Protein AF-A0A1P8KJ58-F1 (afdb_monomer)

Solvent-accessible surface area (backbone atoms only — not comparable to full-atom values): 5082 Å² total; per-residue (Å²): 107,75,67,54,55,50,50,49,55,51,49,54,51,52,54,50,54,52,50,53,53,47,53,55,50,51,40,59,72,67,71,79,59,68,75,64,60,60,53,50,53,51,53,50,51,53,53,51,50,54,54,50,50,56,52,50,54,50,50,54,54,47,53,52,52,50,51,35,61,77,70,64,54,81,47,77,66,54,50,53,52,50,55,53,55,60,73,74,104

Sequence (89 aa):
MLTELMNTVIGAKIAAEEKMKTDLKALKKDGKMKKCDFKKHIKEIEKKGKKEHKELKKHVRSMMKEIINELGLATKKDLKRLEQELKKK

Secondary structure (DSSP, 8-state):
-HHHHHHHHHHHHHHHHHHHHHHHHHHHHSS---HHHHHHHHHHHHHHHHHHHHHHHHHHHHHHHHHHHHTTPPPHHHHHHHHHHHHT-

pLDDT: mean 78.34, std 9.65, range [54.94, 93.12]

Structure (mmCIF, N/CA/C/O backbone):
data_AF-A0A1P8KJ58-F1
#
_entry.id   AF-A0A1P8KJ58-F1
#
loop_
_atom_site.group_PDB
_atom_site.id
_atom_site.type_symbol
_atom_site.label_atom_id
_atom_site.label_alt_id
_atom_site.label_comp_id
_atom_site.label_asym_id
_atom_site.label_entity_id
_atom_site.label_seq_id
_atom_site.pdbx_PDB_ins_code
_atom_site.Cartn_x
_atom_site.Cartn_y
_atom_site.Cartn_z
_atom_site.occupancy
_atom_site.B_iso_or_equiv
_atom_site.auth_seq_id
_atom_site.auth_comp_id
_atom_site.auth_asym_id
_atom_site.auth_atom_id
_atom_site.pdbx_PDB_model_num
ATOM 1 N N . MET A 1 1 ? 11.566 -7.934 8.416 1.00 68.56 1 MET A N 1
ATOM 2 C CA . MET A 1 1 ? 10.471 -8.256 7.475 1.00 68.56 1 MET A CA 1
ATOM 3 C C . MET A 1 1 ? 9.843 -7.030 6.801 1.00 68.56 1 MET A C 1
ATOM 5 O O . MET A 1 1 ? 10.165 -6.794 5.646 1.00 68.56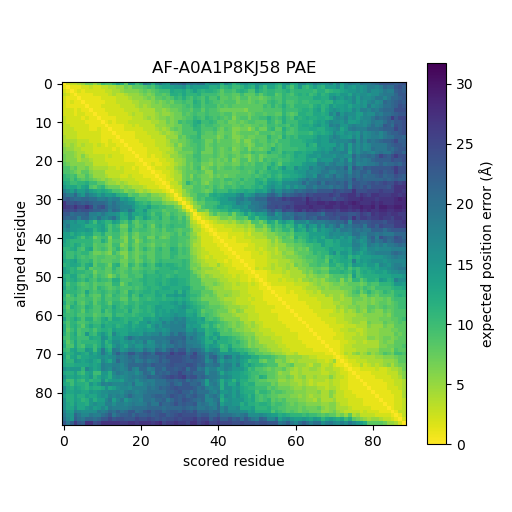 1 MET A O 1
ATOM 9 N N . LEU A 1 2 ? 8.997 -6.209 7.452 1.00 68.38 2 LEU A N 1
ATOM 10 C CA . LEU A 1 2 ? 8.337 -5.069 6.764 1.00 68.38 2 LEU A CA 1
ATOM 11 C C . LEU A 1 2 ? 9.343 -4.031 6.219 1.00 68.38 2 LEU A C 1
ATOM 13 O O . LEU A 1 2 ? 9.212 -3.558 5.093 1.00 68.38 2 LEU A O 1
ATOM 17 N N . THR A 1 3 ? 10.378 -3.726 7.004 1.00 62.19 3 THR A N 1
ATOM 18 C CA . THR A 1 3 ? 11.464 -2.807 6.629 1.00 62.19 3 THR A CA 1
ATOM 19 C C . THR A 1 3 ? 12.284 -3.327 5.448 1.00 62.19 3 THR A C 1
ATOM 21 O O . THR A 1 3 ? 12.630 -2.562 4.555 1.00 62.19 3 THR A O 1
ATOM 24 N N . GLU A 1 4 ? 12.553 -4.633 5.398 1.00 74.19 4 GLU A N 1
ATOM 25 C CA . GLU A 1 4 ? 13.264 -5.264 4.276 1.00 74.19 4 GLU A CA 1
ATOM 26 C C . GLU A 1 4 ? 12.432 -5.181 2.999 1.00 74.19 4 GLU A C 1
ATOM 28 O O . GLU A 1 4 ? 12.949 -4.790 1.960 1.00 74.19 4 GLU A O 1
ATOM 33 N N . LEU A 1 5 ? 11.123 -5.433 3.096 1.00 72.81 5 LEU A N 1
ATOM 34 C CA . LEU A 1 5 ? 10.203 -5.327 1.967 1.00 72.81 5 LEU A CA 1
ATOM 35 C C . LEU A 1 5 ? 10.131 -3.887 1.428 1.00 72.81 5 LEU A C 1
ATOM 37 O O . LEU A 1 5 ? 10.147 -3.681 0.214 1.00 72.81 5 LEU A O 1
ATOM 41 N N . MET A 1 6 ? 10.137 -2.879 2.308 1.00 69.31 6 MET A N 1
ATOM 42 C CA . MET A 1 6 ? 10.250 -1.473 1.897 1.00 69.31 6 MET A CA 1
ATOM 43 C C . MET A 1 6 ? 11.580 -1.181 1.191 1.00 69.31 6 MET A C 1
ATOM 45 O O . MET A 1 6 ? 11.579 -0.555 0.129 1.00 69.31 6 MET A O 1
ATOM 49 N N . ASN A 1 7 ? 12.699 -1.668 1.731 1.00 79.12 7 ASN A N 1
ATOM 50 C CA . ASN A 1 7 ? 14.021 -1.481 1.133 1.00 79.12 7 ASN A CA 1
ATOM 51 C C . ASN A 1 7 ? 14.131 -2.158 -0.243 1.00 79.12 7 ASN A C 1
ATOM 53 O O . ASN A 1 7 ? 14.669 -1.560 -1.173 1.00 79.12 7 ASN A O 1
ATOM 57 N N . THR A 1 8 ? 13.557 -3.352 -0.415 1.00 85.81 8 THR A N 1
ATOM 58 C CA . THR A 1 8 ? 13.495 -4.048 -1.708 1.00 85.81 8 THR A CA 1
ATOM 59 C C . THR A 1 8 ? 12.675 -3.269 -2.733 1.00 85.81 8 THR A C 1
ATOM 61 O O . THR A 1 8 ? 13.116 -3.118 -3.870 1.00 85.81 8 THR A O 1
ATOM 64 N N . VAL A 1 9 ? 11.516 -2.723 -2.348 1.00 80.44 9 VAL A N 1
ATOM 65 C CA . VAL A 1 9 ? 10.694 -1.894 -3.249 1.00 80.44 9 VAL A CA 1
ATOM 66 C C . VAL A 1 9 ? 11.448 -0.632 -3.682 1.00 80.44 9 VAL A C 1
ATOM 68 O O . VAL A 1 9 ? 11.413 -0.266 -4.859 1.00 80.44 9 VAL A O 1
ATOM 71 N N . ILE A 1 10 ? 12.161 0.020 -2.758 1.00 80.62 10 ILE A N 1
ATOM 72 C CA . ILE A 1 10 ? 12.977 1.206 -3.058 1.00 80.62 10 ILE A CA 1
ATOM 73 C C . ILE A 1 10 ? 14.132 0.842 -4.002 1.00 80.62 10 ILE A C 1
ATOM 75 O O . ILE A 1 10 ? 14.314 1.506 -5.022 1.00 80.62 10 ILE A O 1
ATOM 79 N N . GLY A 1 11 ? 14.867 -0.236 -3.714 1.00 81.44 11 GLY A N 1
ATOM 80 C CA . GLY A 1 11 ? 15.975 -0.705 -4.549 1.00 81.44 11 GLY A CA 1
ATOM 81 C C . GLY A 1 11 ? 15.531 -1.108 -5.957 1.00 81.44 11 GLY A C 1
ATOM 82 O O . GLY A 1 11 ? 16.136 -0.686 -6.941 1.00 81.44 11 GLY A O 1
ATOM 83 N N . ALA A 1 12 ? 14.420 -1.841 -6.075 1.00 84.50 12 ALA A N 1
ATOM 84 C CA . ALA A 1 12 ? 13.851 -2.236 -7.363 1.00 84.50 12 ALA A CA 1
ATOM 85 C C . ALA A 1 12 ? 13.449 -1.022 -8.216 1.00 84.50 12 ALA A C 1
ATOM 87 O O . ALA A 1 12 ? 13.674 -1.010 -9.428 1.00 84.50 12 ALA A O 1
ATOM 88 N N . LYS A 1 13 ? 12.903 0.027 -7.587 1.00 82.75 13 LYS A N 1
ATOM 89 C CA . LYS A 1 13 ? 12.580 1.280 -8.276 1.00 82.75 13 LYS A CA 1
ATOM 90 C C . LYS A 1 13 ? 13.837 1.972 -8.812 1.00 82.75 13 LYS A C 1
ATOM 92 O O . LYS A 1 13 ? 13.844 2.382 -9.970 1.00 82.75 13 LYS A O 1
ATOM 97 N N . ILE A 1 14 ? 14.885 2.091 -7.994 1.00 78.62 14 ILE A N 1
ATOM 98 C CA . ILE A 1 14 ? 16.148 2.735 -8.395 1.00 78.62 14 ILE A CA 1
ATOM 99 C C . ILE A 1 14 ? 16.778 1.979 -9.573 1.00 78.62 14 ILE A C 1
ATOM 101 O O . ILE A 1 14 ? 17.093 2.592 -10.592 1.00 78.62 14 ILE A O 1
ATOM 105 N N . ALA A 1 15 ? 16.859 0.649 -9.490 1.00 81.69 15 ALA A N 1
ATOM 106 C CA . ALA A 1 15 ? 17.400 -0.186 -10.563 1.00 81.69 15 ALA A CA 1
ATOM 107 C C . ALA A 1 15 ? 16.606 -0.048 -11.878 1.00 81.69 15 ALA A C 1
ATOM 109 O O . ALA A 1 15 ? 17.186 0.014 -12.966 1.00 81.69 15 ALA A O 1
ATOM 110 N N . ALA A 1 16 ? 15.274 0.047 -11.798 1.00 79.81 16 ALA A N 1
ATOM 111 C CA . ALA A 1 16 ? 14.431 0.279 -12.968 1.00 79.81 16 ALA A CA 1
ATOM 112 C C . ALA A 1 16 ? 14.701 1.651 -13.617 1.00 79.81 16 ALA A C 1
ATOM 114 O O . ALA A 1 16 ? 14.817 1.740 -14.843 1.00 79.81 16 ALA A O 1
ATOM 115 N N . GLU A 1 17 ? 14.851 2.713 -12.817 1.00 78.12 17 GLU A N 1
ATOM 116 C CA . GLU A 1 17 ? 15.185 4.055 -13.316 1.00 78.12 17 GLU A CA 1
ATOM 117 C C . GLU A 1 17 ? 16.571 4.104 -13.980 1.00 78.12 17 GLU A C 1
ATOM 119 O O . GLU A 1 17 ? 16.740 4.750 -15.020 1.00 78.12 17 GLU A O 1
ATOM 124 N N . GLU A 1 18 ? 17.564 3.420 -13.410 1.00 79.31 18 GLU A N 1
ATOM 125 C CA . GLU A 1 18 ? 18.918 3.334 -13.969 1.00 79.31 18 GLU A CA 1
ATOM 126 C C . GLU A 1 18 ? 18.942 2.602 -15.310 1.00 79.31 18 GLU A C 1
ATOM 128 O O . GLU A 1 18 ? 19.537 3.100 -16.275 1.00 79.31 18 GLU A O 1
ATOM 133 N N . LYS A 1 19 ? 18.235 1.471 -15.410 1.00 80.50 19 LYS A N 1
ATOM 134 C CA . LYS A 1 19 ? 18.117 0.715 -16.661 1.00 80.50 19 LYS A CA 1
ATOM 135 C C . LYS A 1 19 ? 17.429 1.543 -17.744 1.00 80.50 19 LYS A C 1
ATOM 137 O O . LYS A 1 19 ? 17.970 1.691 -18.836 1.00 80.50 19 LYS A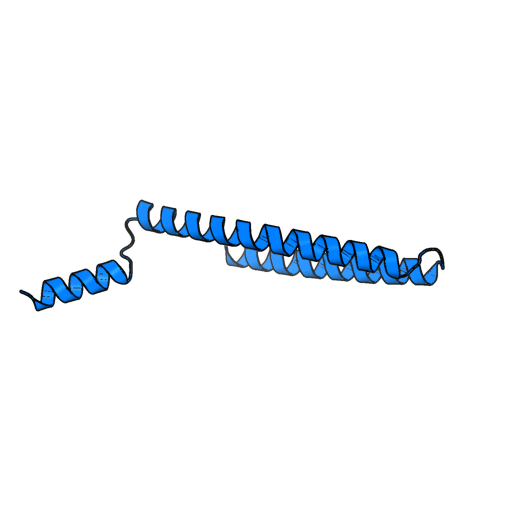 O 1
ATOM 142 N N . MET A 1 20 ? 16.331 2.225 -17.408 1.00 78.50 20 MET A N 1
ATOM 143 C CA . MET A 1 20 ? 15.646 3.135 -18.334 1.00 78.50 20 MET A CA 1
ATOM 144 C C . MET A 1 20 ? 16.541 4.283 -18.824 1.00 78.50 20 MET A C 1
ATOM 146 O O . MET A 1 20 ? 16.515 4.625 -20.008 1.00 78.50 20 MET A O 1
ATOM 150 N N . LYS A 1 21 ? 17.342 4.896 -17.940 1.00 75.00 21 LYS A N 1
ATOM 151 C CA . LYS A 1 21 ? 18.302 5.947 -18.329 1.00 75.00 21 LYS A CA 1
ATOM 152 C C . LYS A 1 21 ? 19.405 5.401 -19.235 1.00 75.00 21 LYS A C 1
ATOM 154 O O . LYS A 1 21 ? 19.830 6.110 -20.149 1.00 75.00 21 LYS A O 1
ATOM 159 N N . THR A 1 22 ? 19.864 4.182 -18.977 1.00 79.75 22 THR A N 1
ATOM 160 C CA . THR A 1 22 ? 20.921 3.515 -19.747 1.00 79.75 22 THR A CA 1
ATOM 161 C C . THR A 1 22 ? 20.434 3.163 -21.146 1.00 79.75 22 THR A C 1
ATOM 163 O O . THR A 1 22 ? 21.059 3.578 -22.122 1.00 79.75 22 THR A O 1
ATOM 166 N N . ASP A 1 23 ? 19.258 2.548 -21.255 1.00 73.81 23 ASP A N 1
ATOM 167 C CA . ASP A 1 23 ? 18.625 2.206 -22.531 1.00 73.81 23 ASP A CA 1
ATOM 168 C C . ASP A 1 23 ? 18.347 3.471 -23.362 1.00 73.81 23 ASP A C 1
ATOM 170 O O . ASP A 1 23 ? 18.649 3.530 -24.553 1.00 73.81 23 ASP A O 1
ATOM 174 N N . LEU A 1 24 ? 17.886 4.557 -22.726 1.00 71.69 24 LEU A N 1
ATOM 175 C CA . LEU A 1 24 ? 17.718 5.860 -23.382 1.00 71.69 24 LEU A CA 1
ATOM 176 C C . LEU A 1 24 ? 19.032 6.469 -23.887 1.00 71.69 24 LEU A C 1
ATOM 178 O O . LEU A 1 24 ? 19.024 7.181 -24.895 1.00 71.69 24 LEU A O 1
ATOM 182 N N . LYS A 1 25 ? 20.146 6.275 -23.174 1.00 73.44 25 LYS A N 1
ATOM 183 C CA . LYS A 1 25 ? 21.468 6.748 -23.613 1.00 73.44 25 LYS A CA 1
ATOM 184 C C . LYS A 1 25 ? 21.987 5.905 -24.778 1.00 73.44 25 LYS A C 1
ATOM 186 O O . LYS A 1 25 ? 22.459 6.495 -25.747 1.00 73.44 25 LYS A O 1
ATOM 191 N N . ALA A 1 26 ? 21.844 4.581 -24.717 1.00 74.00 26 ALA A N 1
ATOM 192 C CA . ALA A 1 26 ? 22.223 3.664 -25.793 1.00 74.00 26 ALA A CA 1
ATOM 193 C C . ALA A 1 26 ? 21.447 3.965 -27.087 1.00 74.00 26 ALA A C 1
ATOM 195 O O . ALA A 1 26 ? 22.045 4.214 -28.130 1.00 74.00 26 ALA A O 1
ATOM 196 N N . LEU A 1 27 ? 20.122 4.113 -26.993 1.00 68.94 27 LEU A N 1
ATOM 197 C CA . LEU A 1 27 ? 19.254 4.427 -28.134 1.00 68.94 27 LEU A CA 1
ATOM 198 C C . LEU A 1 27 ? 19.523 5.809 -28.755 1.00 68.94 27 LEU A C 1
ATOM 200 O O . LEU A 1 27 ? 19.331 5.992 -29.957 1.00 68.94 27 LEU A O 1
ATOM 204 N N . LYS A 1 28 ? 19.973 6.793 -27.960 1.00 64.06 28 LYS A N 1
ATOM 205 C CA . LYS A 1 28 ? 20.434 8.093 -28.485 1.00 64.06 28 LYS A CA 1
ATOM 206 C C . LYS A 1 28 ? 21.776 7.985 -29.208 1.00 64.06 28 LYS A C 1
ATOM 208 O O . LYS A 1 28 ? 21.991 8.747 -30.145 1.00 64.06 28 LYS A O 1
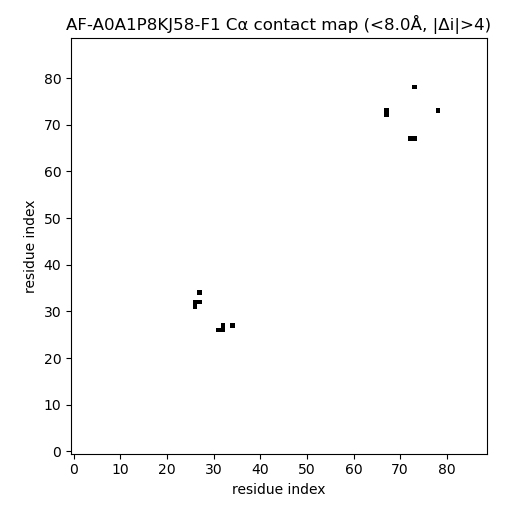ATOM 213 N N . LYS A 1 29 ? 22.666 7.101 -28.751 1.00 66.56 29 LYS A N 1
ATOM 214 C CA . LYS A 1 29 ? 24.009 6.912 -29.313 1.00 66.56 29 LYS A CA 1
ATOM 215 C C . LYS A 1 29 ? 23.959 6.177 -30.655 1.00 66.56 29 LYS A C 1
ATOM 217 O O . LYS A 1 29 ? 24.681 6.558 -31.566 1.00 66.56 29 LYS A O 1
ATOM 222 N N . ASP A 1 30 ? 23.035 5.229 -30.799 1.00 63.72 30 ASP A N 1
ATOM 223 C CA . ASP A 1 30 ? 22.862 4.440 -32.027 1.00 63.72 30 ASP A CA 1
ATOM 224 C C . ASP A 1 30 ? 22.004 5.131 -33.103 1.00 63.72 30 ASP A C 1
ATOM 226 O O . ASP A 1 30 ? 21.790 4.572 -34.175 1.00 63.72 30 ASP A O 1
ATOM 230 N N . GLY A 1 31 ? 21.463 6.328 -32.842 1.00 61.25 31 GLY A N 1
ATOM 231 C CA . GLY A 1 31 ? 20.646 7.090 -33.802 1.00 61.25 31 GLY A CA 1
ATOM 232 C C . GLY A 1 31 ? 19.306 6.440 -34.196 1.00 61.25 31 GLY A C 1
ATOM 233 O O . GLY A 1 31 ? 18.550 7.021 -34.972 1.00 61.25 31 GLY A O 1
ATOM 234 N N . LYS A 1 32 ? 18.979 5.257 -33.653 1.00 58.62 32 LYS A N 1
ATOM 235 C CA . LYS A 1 32 ? 17.895 4.376 -34.125 1.00 58.62 32 LYS A CA 1
ATOM 236 C C . LYS A 1 32 ? 16.508 4.601 -33.499 1.00 58.62 32 LYS A C 1
ATOM 238 O O . LYS A 1 32 ? 15.583 3.883 -33.865 1.00 58.62 32 LYS A O 1
ATOM 243 N N . MET A 1 33 ? 16.284 5.594 -32.623 1.00 54.94 33 MET A N 1
ATOM 244 C CA . MET A 1 33 ? 14.923 5.901 -32.123 1.00 54.94 33 MET A CA 1
ATOM 245 C C . MET A 1 33 ? 14.625 7.386 -31.850 1.00 54.94 33 MET A C 1
ATOM 247 O O . MET A 1 33 ? 15.425 8.133 -31.284 1.00 54.94 33 MET A O 1
ATOM 251 N N . LYS A 1 34 ? 13.385 7.794 -32.167 1.00 58.16 34 LYS A N 1
ATOM 252 C CA . LYS A 1 34 ? 12.798 9.103 -31.832 1.00 58.16 34 LYS A CA 1
ATOM 253 C C . LYS A 1 34 ? 12.456 9.141 -30.334 1.00 58.16 34 LYS A C 1
ATOM 255 O O . LYS A 1 34 ? 11.608 8.386 -29.871 1.00 58.16 34 LYS A O 1
ATOM 260 N N . LYS A 1 35 ? 13.035 10.083 -29.571 1.00 59.47 35 LYS A N 1
ATOM 261 C CA . LYS A 1 35 ? 12.784 10.318 -28.120 1.00 59.47 35 LYS A CA 1
ATOM 262 C C . LYS A 1 35 ? 11.292 10.391 -27.710 1.00 59.47 35 LYS A C 1
ATOM 264 O O . LYS A 1 35 ? 10.985 10.323 -26.520 1.00 59.47 35 LYS A O 1
ATOM 269 N N . CYS A 1 36 ? 10.383 10.587 -28.665 1.00 59.28 36 CYS A N 1
ATOM 270 C CA . CYS A 1 36 ? 8.943 10.704 -28.449 1.00 59.28 36 CYS A CA 1
ATOM 271 C C . CYS A 1 36 ? 8.256 9.390 -28.049 1.00 59.28 36 CYS A C 1
ATOM 273 O O . CYS A 1 36 ? 7.396 9.434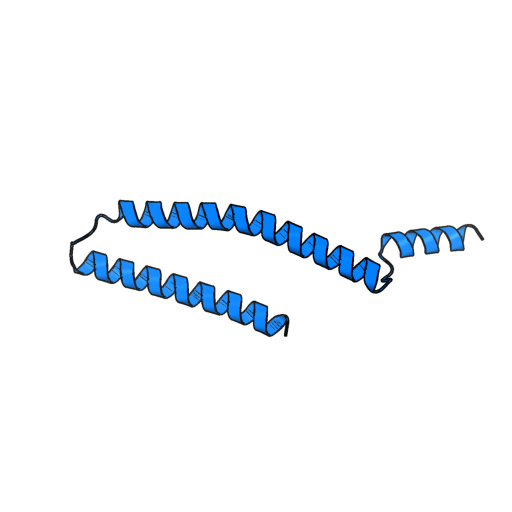 -27.169 1.00 59.28 36 CYS A O 1
ATOM 275 N N . ASP A 1 37 ? 8.630 8.243 -28.623 1.00 65.25 37 ASP A N 1
ATOM 276 C CA . ASP A 1 37 ? 7.912 6.982 -28.363 1.00 65.25 37 ASP A CA 1
ATOM 277 C C . ASP A 1 37 ? 8.235 6.413 -26.981 1.00 65.25 37 ASP A C 1
ATOM 279 O O . ASP A 1 37 ? 7.337 6.008 -26.243 1.00 65.25 37 ASP A O 1
ATOM 283 N N . PHE A 1 38 ? 9.494 6.527 -26.552 1.00 66.06 38 PHE A N 1
ATOM 284 C CA . PHE A 1 38 ? 9.900 6.132 -25.204 1.00 66.06 38 PHE A CA 1
ATOM 285 C C . PHE A 1 38 ? 9.226 6.996 -24.124 1.00 66.06 38 PHE A C 1
ATOM 287 O O . PHE A 1 38 ? 8.741 6.484 -23.119 1.00 66.06 38 PHE A O 1
ATOM 294 N N . LYS A 1 39 ? 9.106 8.316 -24.346 1.00 65.44 39 LYS A N 1
ATOM 295 C CA . LYS A 1 39 ? 8.374 9.212 -23.430 1.00 65.44 39 LYS A CA 1
ATOM 296 C C . LYS A 1 39 ? 6.889 8.857 -23.321 1.00 65.44 39 LYS A C 1
ATOM 298 O O . LYS A 1 39 ? 6.324 8.992 -22.237 1.00 65.44 39 LYS A O 1
ATOM 303 N N . LYS A 1 40 ? 6.251 8.433 -24.418 1.00 73.50 40 LYS A N 1
ATOM 304 C CA . LYS A 1 40 ? 4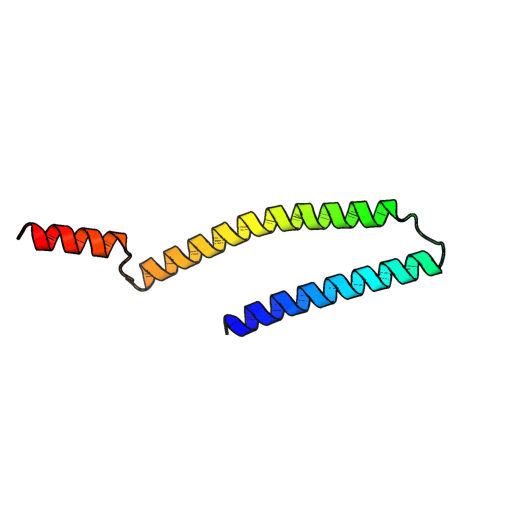.858 7.960 -24.391 1.00 73.50 40 LYS A CA 1
ATOM 305 C C . LYS A 1 40 ? 4.733 6.663 -23.591 1.00 73.50 40 LYS A C 1
ATOM 307 O O . LYS A 1 40 ? 3.883 6.606 -22.710 1.00 73.50 40 LYS A O 1
ATOM 312 N N . HIS A 1 41 ? 5.629 5.700 -23.806 1.00 67.50 41 HIS A N 1
ATOM 313 C CA . HIS A 1 41 ? 5.655 4.441 -23.054 1.00 67.50 41 HIS A CA 1
ATOM 314 C C . HIS A 1 41 ? 5.835 4.659 -21.543 1.00 67.50 41 HIS A C 1
ATOM 316 O O . HIS A 1 41 ? 5.103 4.087 -20.740 1.00 67.50 41 HIS A O 1
ATOM 322 N N . ILE A 1 42 ? 6.741 5.558 -21.138 1.00 72.38 42 ILE A N 1
ATOM 323 C CA . ILE A 1 42 ? 6.929 5.921 -19.723 1.00 72.38 42 ILE A CA 1
ATOM 324 C C . ILE A 1 42 ? 5.660 6.543 -19.134 1.00 72.38 42 ILE A C 1
ATOM 326 O O . ILE A 1 42 ? 5.236 6.154 -18.049 1.00 72.38 42 ILE A O 1
ATOM 330 N N . LYS A 1 43 ? 5.010 7.467 -19.855 1.00 74.62 43 LYS A N 1
ATOM 331 C CA . LYS A 1 43 ? 3.742 8.058 -19.400 1.00 74.62 43 LYS A CA 1
ATOM 332 C C . LYS A 1 43 ? 2.639 7.013 -19.236 1.00 74.62 43 LYS A C 1
ATOM 334 O O . LYS A 1 43 ? 1.827 7.129 -18.319 1.00 74.62 43 LYS A O 1
ATOM 339 N N . GLU A 1 44 ? 2.583 6.004 -20.102 1.00 78.00 44 GLU A N 1
ATOM 340 C CA . GLU A 1 44 ? 1.625 4.904 -19.963 1.00 78.00 44 GLU A CA 1
ATOM 341 C C . GLU A 1 44 ? 1.926 4.022 -18.748 1.00 78.00 44 GLU A C 1
ATOM 343 O O . GLU A 1 44 ? 1.000 3.680 -18.009 1.00 78.00 44 GLU A O 1
ATOM 348 N N . ILE A 1 45 ? 3.203 3.723 -18.488 1.00 77.19 45 ILE A N 1
ATOM 349 C CA . ILE A 1 45 ? 3.650 2.994 -17.291 1.00 77.19 45 ILE A CA 1
ATOM 350 C C . ILE A 1 45 ? 3.305 3.784 -16.024 1.00 77.19 45 ILE A C 1
ATOM 352 O O . ILE A 1 45 ? 2.710 3.230 -15.103 1.00 77.19 45 ILE A O 1
ATOM 356 N N . GLU A 1 46 ? 3.577 5.091 -15.987 1.00 74.81 46 GLU A N 1
ATOM 357 C CA . GLU A 1 46 ? 3.196 5.955 -14.862 1.00 74.81 46 GLU A CA 1
ATOM 358 C C . GLU A 1 46 ? 1.681 5.964 -14.633 1.00 74.81 46 GLU A C 1
ATOM 360 O O . GLU A 1 46 ? 1.212 5.925 -13.492 1.00 74.81 46 GLU A O 1
ATOM 365 N N . LYS A 1 47 ? 0.888 6.011 -15.709 1.00 79.44 47 LYS A N 1
ATOM 366 C CA . LYS A 1 47 ? -0.576 6.022 -15.623 1.00 79.44 47 LYS A CA 1
ATOM 367 C C . LY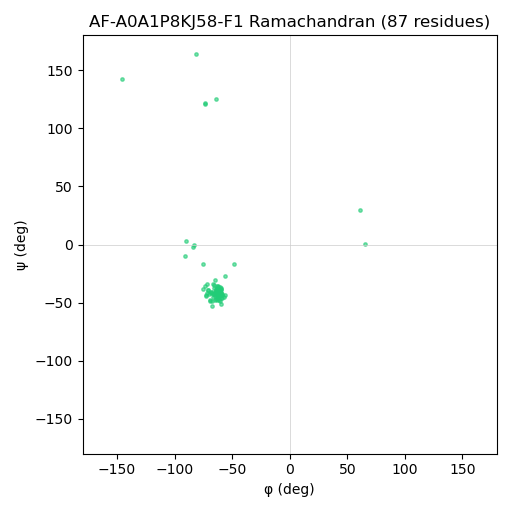S A 1 47 ? -1.118 4.689 -15.100 1.00 79.44 47 LYS A C 1
ATOM 369 O O . LYS A 1 47 ? -2.014 4.702 -14.253 1.00 79.44 47 LYS A O 1
ATOM 374 N N . LYS A 1 48 ? -0.556 3.559 -15.548 1.00 77.94 48 LYS A N 1
ATOM 375 C CA . LYS A 1 48 ? -0.863 2.220 -15.015 1.00 77.94 48 LYS A CA 1
ATOM 376 C C . LYS A 1 48 ? -0.460 2.107 -13.543 1.00 77.94 48 LYS A C 1
ATOM 378 O O . LYS A 1 48 ? -1.306 1.765 -12.719 1.00 77.94 48 LYS A O 1
ATOM 383 N N . GLY A 1 49 ? 0.751 2.538 -13.191 1.00 76.25 49 GLY A N 1
ATOM 384 C CA . GLY A 1 49 ? 1.251 2.532 -11.815 1.00 76.25 49 GLY A CA 1
ATOM 385 C C . GLY A 1 49 ? 0.399 3.370 -10.857 1.00 76.25 49 GLY A C 1
ATOM 386 O O . GLY A 1 49 ? 0.117 2.943 -9.742 1.00 76.25 49 GLY A O 1
ATOM 387 N N . LYS A 1 50 ? -0.113 4.531 -11.293 1.00 79.69 50 LYS A N 1
ATOM 388 C CA . LYS A 1 50 ? -1.058 5.335 -10.491 1.00 79.69 50 LYS A CA 1
ATOM 389 C C . LYS A 1 50 ? -2.374 4.604 -10.211 1.00 79.69 50 LYS A C 1
ATOM 391 O O . LYS A 1 50 ? -2.924 4.747 -9.117 1.00 79.69 50 LYS A O 1
ATOM 396 N N . LYS A 1 51 ? -2.892 3.841 -11.180 1.00 78.75 51 LYS A N 1
ATOM 397 C CA . LYS A 1 51 ? -4.123 3.052 -11.016 1.00 78.75 51 LYS A CA 1
ATOM 398 C C . LYS A 1 51 ? -3.894 1.893 -10.044 1.00 78.75 51 LYS A C 1
ATOM 400 O O . LYS A 1 51 ? -4.664 1.745 -9.099 1.00 78.75 51 LYS A O 1
ATOM 405 N N . GLU A 1 52 ? -2.807 1.150 -10.223 1.00 76.81 52 GLU A N 1
ATOM 406 C CA . GLU A 1 52 ? -2.427 0.050 -9.330 1.00 76.81 52 GLU A CA 1
ATOM 407 C C . GLU A 1 52 ? -2.140 0.530 -7.908 1.00 76.81 52 GLU A C 1
ATOM 409 O O . GLU A 1 52 ? -2.604 -0.084 -6.953 1.00 76.81 52 GLU A O 1
ATOM 414 N N . HIS A 1 53 ? -1.482 1.680 -7.737 1.00 77.88 53 HIS A N 1
ATOM 415 C CA . HIS A 1 53 ? -1.223 2.248 -6.414 1.00 77.88 53 HIS A CA 1
ATOM 416 C C . HIS A 1 53 ? -2.516 2.540 -5.634 1.00 77.88 53 HIS A C 1
ATOM 418 O O . HIS A 1 53 ? -2.576 2.340 -4.419 1.00 77.88 53 HIS A O 1
ATOM 424 N N . LYS A 1 54 ? -3.573 2.998 -6.319 1.00 80.00 54 LYS A N 1
ATOM 425 C CA . LYS A 1 54 ? -4.873 3.268 -5.690 1.00 80.00 54 LYS A CA 1
ATOM 426 C C . LYS A 1 54 ? -5.540 1.983 -5.197 1.00 80.00 54 LYS A C 1
ATOM 428 O O . LYS A 1 54 ? -6.073 1.978 -4.087 1.00 80.00 54 LYS A O 1
ATOM 433 N N . GLU A 1 55 ? -5.488 0.916 -5.988 1.00 79.50 55 GLU A N 1
ATOM 434 C CA . GLU A 1 55 ? -6.043 -0.391 -5.614 1.00 79.50 55 GLU A CA 1
ATOM 435 C C . GLU A 1 55 ? -5.199 -1.073 -4.529 1.00 79.50 55 GLU A C 1
ATOM 437 O O . GLU A 1 55 ? -5.745 -1.524 -3.525 1.00 79.50 55 GLU A O 1
ATOM 442 N N . LEU A 1 56 ? -3.868 -1.012 -4.626 1.00 79.94 56 LEU A N 1
ATOM 443 C CA . LEU A 1 56 ? -2.956 -1.490 -3.585 1.00 79.94 56 LEU A CA 1
ATOM 444 C C . LEU A 1 56 ? -3.231 -0.802 -2.242 1.00 79.94 56 LEU A C 1
ATOM 446 O O . LEU A 1 56 ? -3.339 -1.461 -1.212 1.00 79.94 56 LEU A O 1
ATOM 450 N N . LYS A 1 57 ? -3.418 0.523 -2.238 1.00 80.56 57 LYS A N 1
ATOM 451 C CA . LYS A 1 57 ? -3.743 1.277 -1.019 1.00 80.56 57 LYS A CA 1
ATOM 452 C C . LYS A 1 57 ? -5.075 0.842 -0.401 1.00 80.56 57 LYS A C 1
ATOM 454 O O . LYS A 1 57 ? -5.197 0.859 0.825 1.00 80.56 57 LYS A O 1
ATOM 459 N N . LYS A 1 58 ? -6.073 0.479 -1.215 1.00 85.81 58 LYS A N 1
ATOM 460 C CA . LYS A 1 58 ? -7.337 -0.082 -0.711 1.00 85.81 58 LYS A CA 1
ATOM 461 C C . LYS A 1 58 ? -7.113 -1.456 -0.092 1.00 85.81 58 LYS A C 1
ATOM 463 O O . LYS A 1 58 ? -7.540 -1.647 1.041 1.00 85.81 58 LYS A O 1
ATOM 468 N N . HIS A 1 59 ? -6.406 -2.355 -0.777 1.00 80.00 59 HIS A N 1
ATOM 469 C CA . HIS A 1 59 ? -6.107 -3.689 -0.253 1.00 80.00 59 HIS A CA 1
ATOM 470 C C . HIS A 1 59 ? -5.327 -3.626 1.058 1.00 80.00 59 HIS A C 1
ATOM 472 O O . HIS A 1 59 ? -5.734 -4.243 2.034 1.00 80.00 59 HIS A O 1
ATOM 478 N N . VAL A 1 60 ? -4.283 -2.797 1.140 1.00 83.38 60 VAL A N 1
ATOM 479 C CA . VAL A 1 60 ? -3.512 -2.612 2.380 1.00 83.38 60 VAL A CA 1
ATOM 480 C C . VAL A 1 60 ? -4.390 -2.086 3.517 1.00 83.38 60 VAL A C 1
ATOM 482 O O . VAL A 1 60 ? -4.277 -2.546 4.649 1.00 83.38 60 VAL A O 1
ATOM 485 N N . ARG A 1 61 ? -5.305 -1.148 3.235 1.00 86.44 61 ARG A N 1
ATOM 486 C CA . ARG A 1 61 ? -6.269 -0.668 4.239 1.00 86.44 61 ARG A CA 1
ATOM 487 C C . ARG A 1 61 ? -7.275 -1.740 4.660 1.00 86.44 61 ARG A C 1
ATOM 489 O O . ARG A 1 61 ? -7.688 -1.700 5.814 1.00 86.44 61 ARG A O 1
ATOM 496 N N . SER A 1 62 ? -7.689 -2.628 3.756 1.00 88.00 62 SER A N 1
ATOM 497 C CA . SER A 1 62 ? -8.578 -3.750 4.089 1.00 88.00 62 SER A CA 1
ATOM 498 C C . SER A 1 62 ? -7.863 -4.745 4.988 1.00 88.00 62 SER A C 1
ATOM 500 O O . SER A 1 62 ? -8.311 -4.954 6.106 1.00 88.00 62 SER A O 1
ATOM 502 N N . MET A 1 63 ? -6.678 -5.206 4.577 1.00 83.31 63 MET A N 1
ATOM 503 C CA . MET A 1 63 ? -5.861 -6.135 5.361 1.00 83.31 63 MET A CA 1
ATOM 504 C C . MET A 1 63 ? -5.564 -5.590 6.760 1.00 83.31 63 MET A C 1
ATOM 506 O O . MET A 1 63 ? -5.711 -6.294 7.746 1.00 83.31 63 MET A O 1
ATOM 510 N N . MET A 1 64 ? -5.215 -4.304 6.884 1.00 85.06 64 MET A N 1
ATOM 511 C CA . MET A 1 64 ? -5.016 -3.675 8.197 1.00 85.06 64 MET A CA 1
ATOM 512 C C . MET A 1 64 ? -6.284 -3.699 9.063 1.00 85.06 64 MET A C 1
ATOM 514 O O . MET A 1 64 ? -6.189 -3.911 10.266 1.00 85.06 64 MET A O 1
ATOM 518 N N . LYS A 1 65 ? -7.469 -3.465 8.481 1.00 87.06 65 LYS A N 1
ATOM 519 C CA . LYS A 1 65 ? -8.741 -3.543 9.217 1.00 87.06 65 LYS A CA 1
ATOM 520 C C . LYS A 1 65 ? -9.072 -4.973 9.631 1.00 87.06 65 LYS A C 1
ATOM 522 O O . LYS A 1 65 ? -9.542 -5.165 10.744 1.00 87.06 65 LYS A O 1
ATOM 527 N N . GLU A 1 66 ? -8.838 -5.934 8.746 1.00 86.94 66 GLU A N 1
ATOM 528 C CA . GLU A 1 66 ? -9.018 -7.360 9.022 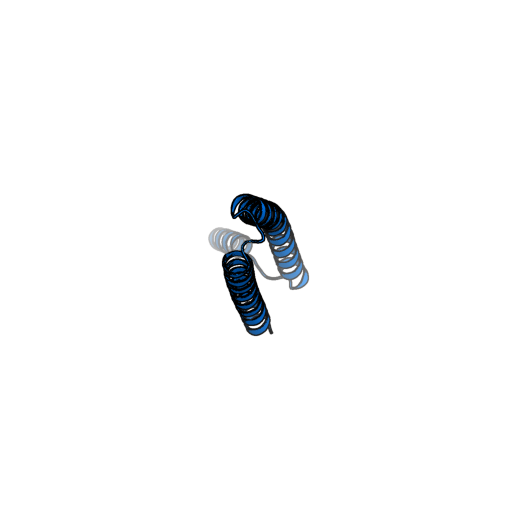1.00 86.94 66 GLU A CA 1
ATOM 529 C C . GLU A 1 66 ? -8.121 -7.784 10.183 1.00 86.94 66 GLU A C 1
ATOM 531 O O . GLU A 1 66 ? -8.639 -8.244 11.190 1.00 86.94 66 GLU A O 1
ATOM 536 N N . ILE A 1 67 ? -6.825 -7.464 10.134 1.00 89.31 67 ILE A N 1
ATOM 537 C CA . ILE A 1 67 ? -5.874 -7.749 11.219 1.00 89.31 67 ILE A CA 1
ATOM 538 C C . ILE A 1 67 ? -6.302 -7.090 12.541 1.00 89.31 67 ILE A C 1
ATOM 540 O O . ILE A 1 67 ? -6.241 -7.725 13.589 1.00 89.31 67 ILE A O 1
ATOM 544 N N . ILE A 1 68 ? -6.746 -5.825 12.517 1.00 86.75 68 ILE A N 1
ATOM 545 C CA . ILE A 1 68 ? -7.245 -5.132 13.721 1.00 86.75 68 ILE A CA 1
ATOM 546 C C . ILE A 1 68 ? -8.431 -5.885 14.335 1.00 86.75 68 ILE A C 1
ATOM 548 O O . ILE A 1 68 ? -8.481 -6.039 15.553 1.00 86.75 68 ILE A O 1
ATOM 552 N N . ASN A 1 69 ? -9.360 -6.361 13.504 1.00 87.31 69 ASN A N 1
ATOM 553 C CA . ASN A 1 69 ? -10.538 -7.091 13.961 1.00 87.31 69 ASN A CA 1
ATOM 554 C C . ASN A 1 69 ? -10.186 -8.506 14.446 1.00 87.31 69 ASN A C 1
ATOM 556 O O . ASN A 1 69 ? -10.663 -8.913 15.500 1.00 87.31 69 ASN A O 1
ATOM 560 N N . GLU A 1 70 ? -9.346 -9.235 13.709 1.00 86.62 70 GLU A N 1
ATOM 561 C CA . GLU A 1 70 ? -8.913 -10.598 14.045 1.00 86.62 70 GLU A CA 1
ATOM 562 C C . GLU A 1 70 ? -8.124 -10.644 15.353 1.00 86.62 70 GLU A C 1
ATOM 564 O O . GLU A 1 70 ? -8.342 -11.523 16.182 1.00 86.62 70 GLU A O 1
ATOM 569 N N . LEU A 1 71 ? -7.237 -9.671 15.569 1.00 87.38 71 LEU A N 1
ATOM 570 C CA . LEU A 1 71 ? -6.439 -9.567 16.790 1.00 87.38 71 LEU A CA 1
ATOM 571 C C . LEU A 1 71 ? -7.188 -8.876 17.942 1.00 87.38 71 LEU A C 1
ATOM 573 O O . LEU A 1 71 ? -6.614 -8.698 19.016 1.00 87.38 71 LEU A O 1
ATOM 577 N N . GLY A 1 72 ? -8.441 -8.453 17.734 1.00 85.75 72 GLY A N 1
ATOM 578 C CA . GLY A 1 72 ? -9.247 -7.771 18.750 1.00 85.75 72 GLY A CA 1
ATOM 579 C C . GLY A 1 72 ? -8.643 -6.448 19.237 1.00 85.75 72 GLY A C 1
ATOM 580 O O . GLY A 1 72 ? -8.820 -6.070 20.396 1.00 85.75 72 GLY A O 1
ATOM 581 N N . LEU A 1 73 ? -7.892 -5.744 18.384 1.00 89.56 73 LEU A N 1
ATOM 582 C CA . LEU A 1 73 ? -7.198 -4.517 18.768 1.00 89.56 73 LEU A CA 1
ATOM 583 C C . LEU A 1 73 ? -8.193 -3.363 18.925 1.00 89.56 73 LEU A C 1
ATOM 585 O O . LEU A 1 73 ? -8.866 -2.964 17.975 1.00 89.56 73 LEU A O 1
ATOM 589 N N . ALA A 1 74 ? -8.233 -2.770 20.119 1.00 85.25 74 ALA A N 1
ATOM 590 C CA . ALA A 1 74 ? -9.073 -1.609 20.386 1.00 85.25 74 ALA A CA 1
ATOM 591 C C . ALA A 1 74 ? -8.633 -0.404 19.539 1.00 85.25 74 ALA A C 1
ATOM 593 O O . ALA A 1 74 ? -7.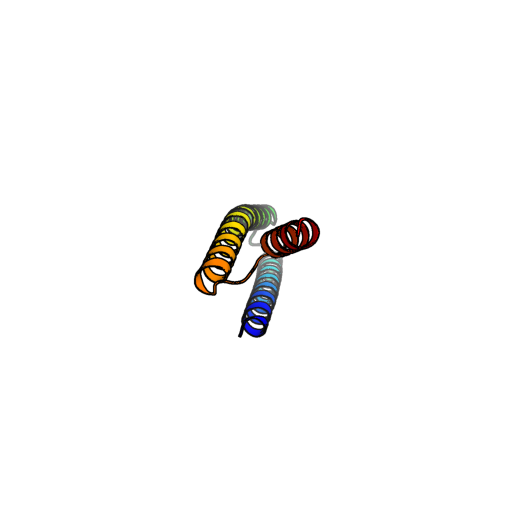478 0.038 19.576 1.00 85.25 74 ALA A O 1
ATOM 594 N N . THR A 1 75 ? -9.567 0.173 18.787 1.00 89.69 75 THR A N 1
ATOM 595 C CA . THR A 1 75 ? -9.304 1.384 18.013 1.00 89.69 75 THR A CA 1
ATOM 596 C C . THR A 1 75 ? -9.408 2.625 18.897 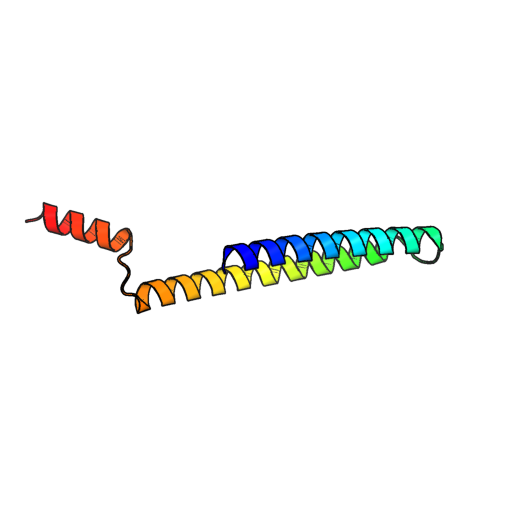1.00 89.69 75 THR A C 1
ATOM 598 O O . THR A 1 75 ? -10.030 2.632 19.957 1.00 89.69 75 THR A O 1
ATOM 601 N N . LYS A 1 76 ? -8.882 3.760 18.419 1.00 89.50 76 LYS A N 1
ATOM 602 C CA . LYS A 1 76 ? -9.057 5.055 19.107 1.00 89.50 76 LYS A CA 1
ATOM 603 C C . LYS A 1 76 ? -10.526 5.434 19.332 1.00 89.50 76 LYS A C 1
ATOM 605 O O . LYS A 1 76 ? -10.818 6.201 20.244 1.00 89.50 76 LYS A O 1
ATOM 610 N N . LYS A 1 77 ? -11.442 4.954 18.483 1.00 88.31 77 LYS A N 1
ATOM 611 C CA . LYS A 1 77 ? -12.881 5.180 18.666 1.00 88.31 77 LYS A CA 1
ATOM 612 C C . LYS A 1 77 ? -13.402 4.389 19.857 1.00 88.31 77 LYS A C 1
ATOM 614 O O . LYS A 1 77 ? -14.145 4.947 20.655 1.00 88.31 77 LYS A O 1
ATOM 619 N N . ASP A 1 78 ? -12.959 3.145 19.988 1.00 90.00 78 ASP A N 1
ATOM 620 C CA . ASP A 1 78 ? -13.340 2.264 21.091 1.00 90.00 78 ASP A CA 1
ATOM 621 C C . ASP A 1 78 ? -12.816 2.817 22.419 1.00 90.00 78 ASP A C 1
ATOM 623 O O . ASP A 1 78 ? -13.574 2.916 23.379 1.00 90.00 78 ASP A O 1
ATOM 627 N N . LEU A 1 79 ? -11.575 3.320 22.438 1.00 92.06 79 LEU A N 1
ATOM 628 C CA . LEU A 1 79 ? -11.001 4.000 23.606 1.00 92.06 79 LEU A CA 1
ATOM 629 C C . LEU A 1 79 ? -11.791 5.257 24.001 1.00 92.06 79 LEU A C 1
ATOM 631 O O . LEU A 1 79 ? -12.099 5.450 25.172 1.00 92.06 79 LEU A O 1
ATOM 635 N N . LYS A 1 80 ? -12.188 6.094 23.032 1.00 91.19 80 LYS A N 1
ATOM 636 C CA . LYS A 1 80 ? -13.032 7.269 23.313 1.00 91.19 80 LYS A CA 1
ATOM 637 C C . LYS A 1 80 ? -14.413 6.892 23.839 1.00 91.19 80 LYS A C 1
ATOM 639 O O . LYS A 1 80 ? -14.937 7.590 24.704 1.00 91.19 80 LYS A O 1
ATOM 644 N N . ARG A 1 81 ? -15.018 5.824 23.309 1.00 92.00 81 ARG A N 1
ATOM 645 C CA . ARG A 1 81 ? -16.307 5.326 23.802 1.00 92.00 81 ARG A CA 1
ATOM 646 C C . ARG A 1 81 ? -16.174 4.864 25.251 1.00 92.00 81 ARG A C 1
ATOM 648 O O . ARG A 1 81 ? -16.977 5.272 26.082 1.00 92.00 81 ARG A O 1
ATOM 655 N N . LEU A 1 82 ? -15.106 4.126 25.554 1.00 92.00 82 LEU A N 1
ATOM 656 C CA . LEU A 1 82 ? -14.783 3.679 26.905 1.00 92.00 82 LEU A CA 1
ATOM 657 C C . LEU A 1 82 ? -14.586 4.860 27.872 1.00 92.00 82 LEU A C 1
ATOM 659 O O . LEU A 1 82 ? -15.177 4.871 28.946 1.00 92.00 82 LEU A O 1
ATOM 663 N N . GLU A 1 83 ? -13.833 5.895 27.485 1.00 92.19 83 GLU A N 1
ATOM 664 C CA . GLU A 1 83 ? -13.658 7.107 28.305 1.00 92.19 83 GLU A CA 1
ATOM 665 C C . GLU A 1 83 ? -14.985 7.822 28.604 1.00 92.19 83 GLU A C 1
ATOM 667 O O . GLU A 1 83 ? -15.185 8.334 29.705 1.00 92.19 83 GLU A O 1
ATOM 672 N N . GLN A 1 84 ? -15.898 7.885 27.632 1.00 93.12 84 GLN A N 1
ATOM 673 C CA . GLN A 1 84 ? -17.212 8.505 27.820 1.00 93.12 84 GLN A CA 1
ATOM 674 C C . GLN A 1 84 ? -18.123 7.676 28.726 1.00 93.12 84 GLN A C 1
ATOM 676 O O . GLN A 1 84 ? -18.848 8.250 29.533 1.00 93.12 84 GLN A O 1
ATOM 681 N N . GLU A 1 85 ? -18.098 6.349 28.595 1.00 91.62 85 GLU A N 1
ATOM 682 C CA . GLU A 1 85 ? -18.837 5.435 29.471 1.00 91.62 85 GLU A CA 1
ATOM 683 C C . GLU A 1 85 ? -18.326 5.522 30.917 1.00 91.62 85 GLU A C 1
ATOM 685 O O . GLU A 1 85 ? -19.131 5.597 31.841 1.00 91.62 85 GLU A O 1
ATOM 690 N N . LEU A 1 86 ? -17.006 5.617 31.112 1.00 91.94 86 LEU A N 1
ATOM 691 C CA . LEU A 1 86 ? -16.393 5.792 32.432 1.00 91.94 86 LEU A CA 1
ATOM 692 C C . LEU A 1 86 ? -16.728 7.141 33.079 1.00 91.94 86 LEU A C 1
ATOM 694 O O . LEU A 1 86 ? -16.893 7.191 34.287 1.00 91.94 86 LEU A O 1
ATOM 698 N N . LYS A 1 87 ? -16.862 8.223 32.300 1.00 88.38 87 LYS A N 1
ATOM 699 C CA . LYS A 1 87 ? -17.257 9.553 32.811 1.00 88.38 87 LYS A CA 1
ATOM 700 C C . LYS A 1 87 ? -18.745 9.685 33.145 1.00 88.38 87 LYS A C 1
ATOM 702 O O . LYS A 1 87 ? -19.135 10.668 33.767 1.00 88.38 87 LYS A O 1
ATOM 707 N N . LYS A 1 88 ? -19.581 8.768 32.650 1.00 79.38 88 LYS A N 1
ATOM 708 C CA . LYS A 1 88 ? -21.027 8.725 32.929 1.00 79.38 88 LYS A CA 1
ATOM 709 C C . LYS A 1 88 ? -21.372 7.860 34.146 1.00 79.38 88 LYS A C 1
ATOM 711 O O . LYS A 1 88 ? -22.531 7.860 34.553 1.00 79.38 88 LYS A O 1
ATOM 716 N N . LYS A 1 89 ? -20.399 7.107 34.659 1.00 55.78 89 LYS A N 1
ATOM 717 C CA . LYS A 1 89 ? -20.464 6.367 35.919 1.00 55.78 89 LYS A CA 1
ATOM 718 C C . LYS A 1 89 ? -19.930 7.229 37.053 1.00 55.78 89 LYS A C 1
ATOM 720 O O . LYS A 1 89 ? -20.443 7.037 38.173 1.00 55.78 89 LYS A O 1
#

Radius of gyration: 23.34 Å; Cα contacts (8 Å, |Δi|>4): 7; chains: 1; bounding box: 45×21×70 Å

Organism: NCBI:txid1850254

Foldseek 3Di:
DVVVVVVVVVVVVVVVVVVLVVVVVVCVVVVPDDPVVSVVVVVVVVVVVVVVVVVVVVVVVVVVVVCCVVVVPQDPVNVVVVVVVVVVD

Mean predicted aligned error: 10.87 Å